Protein AF-A0A9E6AHQ9-F1 (afdb_monomer_lite)

Secondary structure (DSSP, 8-state):
--PPP------PPP------SHHHHHHHHHHHHHH--TT--------TTSSHHHHHHHHHHHHHHHTT--------SS-S---EE-SSSEE-

Structure (mmCIF, N/CA/C/O backbone):
data_AF-A0A9E6AHQ9-F1
#
_entry.id   AF-A0A9E6AHQ9-F1
#
loop_
_atom_site.group_PDB
_atom_site.id
_atom_site.type_symbol
_atom_site.label_atom_id
_atom_site.label_alt_id
_atom_site.label_comp_id
_atom_site.label_asym_id
_atom_site.label_entity_id
_atom_site.label_seq_id
_atom_site.pdbx_PDB_ins_code
_atom_site.Cartn_x
_atom_site.Cartn_y
_atom_site.Cartn_z
_atom_site.occupancy
_atom_site.B_iso_or_equiv
_atom_site.auth_seq_id
_atom_site.auth_comp_id
_atom_site.auth_asym_id
_atom_site.auth_atom_id
_atom_site.pdbx_PDB_model_num
ATOM 1 N N . MET A 1 1 ? -36.454 -17.939 -2.581 1.00 43.81 1 MET A N 1
ATOM 2 C CA . MET A 1 1 ? -36.821 -16.771 -3.406 1.00 43.81 1 MET A CA 1
ATOM 3 C C . MET A 1 1 ? -36.296 -15.573 -2.638 1.00 43.81 1 MET A C 1
ATOM 5 O O . MET A 1 1 ? -36.895 -15.225 -1.634 1.00 43.81 1 MET A O 1
ATOM 9 N N . SER A 1 2 ? -35.109 -15.084 -2.990 1.00 48.00 2 SER A N 1
ATOM 10 C CA . SER A 1 2 ? -34.429 -14.001 -2.267 1.00 48.00 2 SER A CA 1
ATOM 11 C C . SER A 1 2 ? -34.326 -12.808 -3.210 1.00 48.00 2 SER A C 1
ATOM 13 O O . SER A 1 2 ? -33.990 -12.994 -4.379 1.00 48.00 2 SER A O 1
ATOM 15 N N . GLU A 1 3 ? -34.720 -11.636 -2.720 1.00 52.03 3 GLU A N 1
ATOM 16 C CA . GLU A 1 3 ? -34.869 -10.388 -3.475 1.00 52.03 3 GLU A CA 1
ATOM 17 C C . GLU A 1 3 ? -33.586 -9.968 -4.215 1.00 52.03 3 GLU A C 1
ATOM 19 O O . GLU A 1 3 ? -32.481 -10.203 -3.717 1.00 52.03 3 GLU A O 1
ATOM 24 N N . PRO A 1 4 ? -33.703 -9.313 -5.386 1.00 55.56 4 PRO A N 1
ATOM 25 C CA . PRO A 1 4 ? -32.560 -8.694 -6.040 1.00 55.56 4 PRO A CA 1
ATOM 26 C C . PRO A 1 4 ? -32.092 -7.496 -5.203 1.00 55.56 4 PRO A C 1
ATOM 28 O O . PRO A 1 4 ? -32.825 -6.522 -5.036 1.00 55.56 4 PRO A O 1
ATOM 31 N N . GLN A 1 5 ? -30.870 -7.564 -4.671 1.00 52.97 5 GLN A N 1
ATOM 32 C CA . GLN A 1 5 ? -30.224 -6.410 -4.049 1.00 52.97 5 GLN A CA 1
ATOM 33 C C . GLN A 1 5 ? -30.029 -5.314 -5.104 1.00 52.97 5 GLN A C 1
ATOM 35 O O . GLN A 1 5 ? -29.306 -5.487 -6.084 1.00 52.97 5 GLN A O 1
ATOM 40 N N . THR A 1 6 ? -30.692 -4.179 -4.902 1.00 49.34 6 THR A N 1
ATOM 41 C CA . THR A 1 6 ? -30.488 -2.959 -5.681 1.00 49.34 6 THR A CA 1
ATOM 42 C C . THR A 1 6 ? -29.093 -2.409 -5.380 1.00 49.34 6 THR A C 1
ATOM 44 O O . THR A 1 6 ? -28.867 -1.854 -4.306 1.00 49.34 6 THR A O 1
ATOM 47 N N . TYR A 1 7 ? -28.150 -2.556 -6.313 1.00 58.72 7 TYR A N 1
ATOM 48 C CA . TYR A 1 7 ? -26.861 -1.866 -6.229 1.00 58.72 7 TYR A CA 1
ATOM 49 C C . TYR A 1 7 ? -27.091 -0.359 -6.418 1.00 58.72 7 TYR A C 1
ATOM 51 O O . TYR A 1 7 ? -27.776 0.027 -7.370 1.00 58.72 7 TYR A O 1
ATOM 59 N N . PRO A 1 8 ? -26.562 0.510 -5.540 1.00 59.34 8 PRO A N 1
ATOM 60 C CA . PRO A 1 8 ? -26.682 1.948 -5.730 1.00 59.34 8 PRO A CA 1
ATOM 61 C C . PRO A 1 8 ? -26.028 2.340 -7.059 1.00 59.34 8 PRO A C 1
ATOM 63 O O . PRO A 1 8 ? -24.923 1.897 -7.370 1.00 59.34 8 PRO A O 1
ATOM 66 N N . SER A 1 9 ? -26.715 3.169 -7.846 1.00 57.78 9 SER A N 1
ATOM 67 C CA . SER A 1 9 ? -26.206 3.732 -9.097 1.00 57.78 9 SER A CA 1
ATOM 68 C C . SER A 1 9 ? -24.891 4.465 -8.819 1.00 57.78 9 SER A C 1
ATOM 70 O O . SER A 1 9 ? -24.883 5.549 -8.235 1.00 57.78 9 SER A O 1
ATOM 72 N N . THR A 1 10 ? -23.766 3.847 -9.178 1.00 62.75 10 THR A N 1
ATOM 73 C CA . THR A 1 10 ? -22.433 4.407 -8.956 1.00 62.75 10 THR A CA 1
ATOM 74 C C . THR A 1 10 ? -22.241 5.620 -9.863 1.00 62.75 10 THR A C 1
ATOM 76 O O . THR A 1 10 ? -22.082 5.479 -11.074 1.00 62.75 10 THR A O 1
ATOM 79 N N . ASN A 1 11 ? -22.233 6.822 -9.285 1.00 61.16 11 ASN A N 1
ATOM 80 C CA . ASN A 1 11 ? -21.667 7.991 -9.953 1.00 61.16 11 ASN A CA 1
ATOM 81 C C . ASN A 1 11 ? -20.157 7.764 -10.085 1.00 61.16 11 ASN A C 1
ATOM 83 O O . ASN A 1 11 ? -19.414 7.924 -9.119 1.00 61.16 11 ASN A O 1
ATOM 87 N N . ALA A 1 12 ? -19.710 7.343 -11.266 1.00 66.81 12 ALA A N 1
ATOM 88 C CA . ALA A 1 12 ? -18.294 7.177 -11.555 1.00 66.81 12 ALA A CA 1
ATOM 89 C C . ALA A 1 12 ? -17.683 8.537 -11.917 1.00 66.81 12 ALA A C 1
ATOM 91 O O . ALA A 1 12 ? -18.038 9.141 -12.929 1.00 66.81 12 ALA A O 1
ATOM 92 N N . LEU A 1 13 ? -16.749 9.016 -11.098 1.00 76.62 13 LEU A N 1
ATOM 93 C CA . LEU A 1 13 ? -15.850 10.102 -11.479 1.00 76.62 13 LEU A CA 1
ATOM 94 C C . LEU A 1 13 ? -14.648 9.489 -12.201 1.00 76.62 13 LEU A C 1
ATOM 96 O O . LEU A 1 13 ? -13.987 8.603 -11.661 1.00 76.62 13 LEU A O 1
ATOM 100 N N . LEU A 1 14 ? -14.367 9.947 -13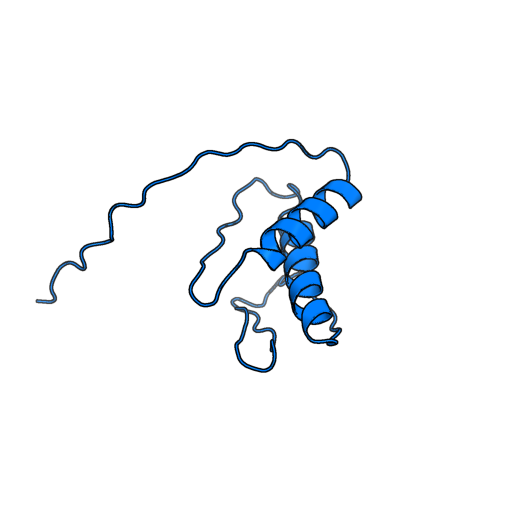.423 1.00 77.00 14 LEU A N 1
ATOM 101 C CA . LEU A 1 14 ? -13.182 9.528 -14.169 1.00 77.00 14 LEU A CA 1
ATOM 102 C C . LEU A 1 14 ? -12.045 10.521 -13.914 1.00 77.00 14 LEU A C 1
ATOM 104 O O . LEU A 1 14 ? -12.172 11.708 -14.206 1.00 77.00 14 LEU A O 1
ATOM 108 N N . CYS A 1 15 ? -10.925 10.022 -13.403 1.00 82.00 15 CYS A N 1
ATOM 109 C CA . CYS A 1 15 ? -9.678 10.764 -13.258 1.00 82.00 15 CYS A CA 1
ATOM 110 C C . CYS A 1 15 ? -8.542 9.913 -13.836 1.00 82.00 15 CYS A C 1
ATOM 112 O O . CYS A 1 15 ? -8.510 8.703 -13.619 1.00 82.00 15 CYS A O 1
ATOM 114 N N . SER A 1 16 ? -7.625 10.528 -14.583 1.00 89.62 16 SER A N 1
ATOM 115 C CA . SER A 1 16 ? -6.470 9.846 -15.172 1.00 89.62 16 SER A CA 1
ATOM 116 C C . SER A 1 16 ? -5.178 10.519 -14.736 1.00 89.62 16 SER A C 1
ATOM 118 O O . SER A 1 16 ? -5.043 11.736 -14.865 1.00 89.62 16 SER A O 1
ATOM 120 N N . ARG A 1 17 ? -4.211 9.720 -14.288 1.00 90.00 17 ARG A N 1
ATOM 121 C CA . ARG A 1 17 ? -2.850 10.157 -13.980 1.00 90.00 17 ARG A CA 1
ATOM 122 C C . ARG A 1 17 ? -1.867 9.172 -14.598 1.00 90.00 17 ARG A C 1
ATOM 124 O O . ARG A 1 17 ? -2.029 7.967 -14.429 1.00 90.00 17 ARG A O 1
ATOM 131 N N . LEU A 1 18 ? -0.885 9.694 -15.325 1.00 92.19 18 LEU A N 1
ATOM 132 C CA . LEU A 1 18 ? 0.261 8.916 -15.784 1.00 92.19 18 LEU A CA 1
ATOM 133 C C . LEU A 1 18 ? 1.332 8.957 -14.697 1.00 92.19 18 LEU A C 1
ATOM 135 O O . LEU A 1 18 ? 1.493 9.988 -14.047 1.00 92.19 18 LEU A O 1
ATOM 139 N N . VAL A 1 19 ? 1.999 7.825 -14.505 1.00 92.81 19 VAL A N 1
ATOM 140 C CA . VAL A 1 19 ? 3.151 7.678 -13.616 1.00 92.81 19 VAL A CA 1
ATOM 141 C C . VAL A 1 19 ? 4.267 7.007 -14.403 1.00 92.81 19 VAL A C 1
ATOM 143 O O . VAL A 1 19 ? 4.000 6.051 -15.138 1.00 92.81 19 VAL A O 1
ATOM 146 N N . ASP A 1 20 ? 5.485 7.523 -14.298 1.00 92.62 20 ASP A N 1
ATOM 147 C CA . ASP A 1 20 ? 6.643 7.031 -15.058 1.00 92.62 20 ASP A CA 1
ATOM 148 C C . ASP A 1 20 ? 7.762 6.444 -14.180 1.00 92.62 20 ASP A C 1
ATOM 150 O O . ASP A 1 20 ? 8.729 5.881 -14.699 1.00 92.62 20 ASP A O 1
ATOM 154 N N . SER A 1 21 ? 7.594 6.495 -12.857 1.00 93.38 21 SER A N 1
ATOM 155 C CA . SER A 1 21 ? 8.553 5.986 -11.880 1.00 93.38 21 SER A CA 1
ATOM 156 C C . SER A 1 21 ? 7.883 5.273 -10.701 1.00 93.38 21 SER A C 1
ATOM 158 O O . SER A 1 21 ? 6.679 5.395 -10.434 1.00 93.38 21 SER A O 1
ATOM 160 N N . GLU A 1 22 ? 8.687 4.498 -9.971 1.00 92.62 22 GLU A N 1
ATOM 161 C CA . GLU A 1 22 ? 8.265 3.868 -8.717 1.00 92.62 22 GLU A CA 1
ATOM 162 C C . GLU A 1 22 ? 7.917 4.919 -7.654 1.00 92.62 22 GLU A C 1
ATOM 164 O O . GLU A 1 22 ? 6.922 4.769 -6.949 1.00 92.62 22 GLU A O 1
ATOM 169 N N . G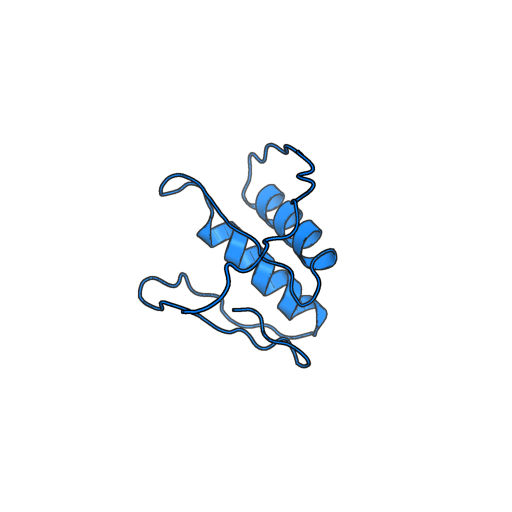LU A 1 23 ? 8.673 6.014 -7.593 1.00 94.69 23 GLU A N 1
ATOM 170 C CA . GLU A 1 23 ? 8.454 7.126 -6.660 1.00 94.69 23 GLU A CA 1
ATOM 171 C C . GLU A 1 23 ? 7.100 7.803 -6.907 1.00 94.69 23 GLU A C 1
ATOM 173 O O . GLU A 1 23 ? 6.307 7.955 -5.978 1.00 94.69 23 GLU A O 1
ATOM 178 N N . GLU A 1 24 ? 6.759 8.097 -8.166 1.00 95.12 24 GLU A N 1
ATOM 179 C CA . GLU A 1 24 ? 5.444 8.654 -8.511 1.00 95.12 24 GLU A CA 1
ATOM 180 C C . GLU A 1 24 ? 4.292 7.691 -8.196 1.00 95.12 24 GLU A C 1
ATOM 182 O O . GLU A 1 24 ? 3.184 8.112 -7.842 1.00 95.12 24 GLU A O 1
ATOM 187 N N . THR A 1 25 ? 4.546 6.385 -8.302 1.00 94.50 25 THR A N 1
ATOM 188 C CA . THR A 1 25 ? 3.575 5.350 -7.937 1.00 94.50 25 THR A CA 1
ATOM 189 C C . THR A 1 25 ? 3.349 5.315 -6.422 1.00 94.50 25 THR A C 1
ATOM 191 O O . THR A 1 25 ? 2.204 5.184 -5.981 1.00 94.50 25 THR A O 1
ATOM 194 N N . VAL A 1 26 ? 4.410 5.478 -5.622 1.00 94.94 26 VAL A N 1
ATOM 195 C CA . VAL A 1 26 ? 4.319 5.604 -4.158 1.00 94.94 26 VAL A CA 1
ATOM 196 C C . VAL A 1 26 ? 3.558 6.870 -3.773 1.00 94.94 26 VAL A C 1
ATOM 198 O O . VAL A 1 26 ? 2.639 6.799 -2.958 1.00 94.94 26 VAL A O 1
ATOM 201 N N . ASP A 1 27 ? 3.856 8.006 -4.402 1.00 94.94 27 ASP A N 1
ATOM 202 C CA . ASP A 1 27 ? 3.150 9.264 -4.148 1.00 94.94 27 ASP A CA 1
ATOM 203 C C . ASP A 1 27 ? 1.656 9.159 -4.469 1.00 94.94 27 ASP A C 1
ATOM 205 O O . ASP A 1 27 ? 0.806 9.681 -3.738 1.00 94.94 27 ASP A O 1
ATOM 209 N N . LEU A 1 28 ? 1.300 8.470 -5.556 1.00 94.44 28 LEU A N 1
ATOM 210 C CA . LEU A 1 28 ? -0.096 8.198 -5.881 1.00 94.44 28 LEU A CA 1
ATOM 211 C C . LEU A 1 28 ? -0.765 7.338 -4.800 1.00 94.44 28 LEU A C 1
ATOM 213 O O . LEU A 1 28 ? -1.883 7.649 -4.384 1.00 94.44 28 LEU A O 1
ATOM 217 N N . ALA A 1 29 ? -0.088 6.290 -4.332 1.00 94.50 29 ALA A N 1
ATOM 218 C CA . ALA A 1 29 ? -0.602 5.396 -3.300 1.00 94.50 29 ALA A CA 1
ATOM 219 C C . ALA A 1 29 ? -0.810 6.120 -1.960 1.00 94.50 29 ALA A C 1
ATOM 221 O O . ALA A 1 29 ? -1.870 5.978 -1.353 1.00 94.50 29 ALA A O 1
ATOM 222 N N . LEU A 1 30 ? 0.146 6.958 -1.548 1.00 93.88 30 LEU A N 1
ATOM 223 C CA . LEU A 1 30 ? 0.071 7.796 -0.349 1.00 93.88 30 LEU A CA 1
ATOM 224 C C . LEU A 1 30 ? -1.118 8.763 -0.413 1.00 93.88 30 LEU A C 1
ATOM 226 O O . LEU A 1 30 ? -1.878 8.911 0.546 1.00 93.88 30 LEU A O 1
ATOM 230 N N . ASN A 1 31 ? -1.293 9.429 -1.556 1.00 93.12 31 ASN A N 1
ATOM 231 C CA . ASN A 1 31 ? -2.402 10.356 -1.747 1.00 93.12 31 ASN A CA 1
ATOM 232 C C . ASN A 1 31 ? -3.750 9.633 -1.721 1.00 93.12 31 ASN A C 1
ATOM 234 O O . ASN A 1 31 ? -4.697 10.153 -1.134 1.00 93.12 31 ASN A O 1
ATOM 238 N N . LEU A 1 32 ? -3.848 8.441 -2.316 1.00 92.69 32 LEU A N 1
ATOM 239 C CA . LEU A 1 32 ? -5.070 7.645 -2.249 1.00 92.69 32 LEU A CA 1
ATOM 240 C C . LEU A 1 32 ? -5.349 7.184 -0.813 1.00 92.69 32 LEU A C 1
ATOM 242 O O . LEU A 1 32 ? -6.454 7.399 -0.327 1.00 92.69 32 LEU A O 1
ATOM 246 N N . ALA A 1 33 ? -4.346 6.641 -0.115 1.00 91.81 33 ALA A N 1
ATOM 247 C CA . ALA A 1 33 ? -4.452 6.157 1.262 1.00 91.81 33 ALA A CA 1
ATOM 248 C C . ALA A 1 33 ? -5.065 7.197 2.213 1.00 91.81 33 ALA A C 1
ATOM 250 O O . ALA A 1 33 ? -6.013 6.884 2.926 1.00 91.81 33 ALA A O 1
ATOM 251 N N . ARG A 1 34 ? -4.604 8.452 2.144 1.00 90.81 34 ARG A N 1
ATOM 252 C CA . ARG A 1 34 ? -5.112 9.569 2.966 1.00 90.81 34 ARG A CA 1
ATOM 253 C C . ARG A 1 34 ? -6.585 9.903 2.743 1.00 90.81 34 ARG A C 1
ATOM 255 O O . ARG A 1 34 ? -7.209 10.539 3.589 1.00 90.81 34 ARG A O 1
ATOM 262 N N . ASN A 1 35 ? -7.120 9.559 1.575 1.00 90.06 35 ASN A N 1
ATOM 263 C CA . ASN A 1 35 ? -8.500 9.854 1.202 1.00 90.06 35 ASN A CA 1
ATOM 264 C C . ASN A 1 35 ? -9.439 8.659 1.408 1.00 90.06 35 ASN A C 1
ATOM 266 O O . ASN A 1 35 ? -10.654 8.860 1.381 1.00 90.06 35 ASN A O 1
ATOM 270 N N . LEU A 1 36 ? -8.899 7.4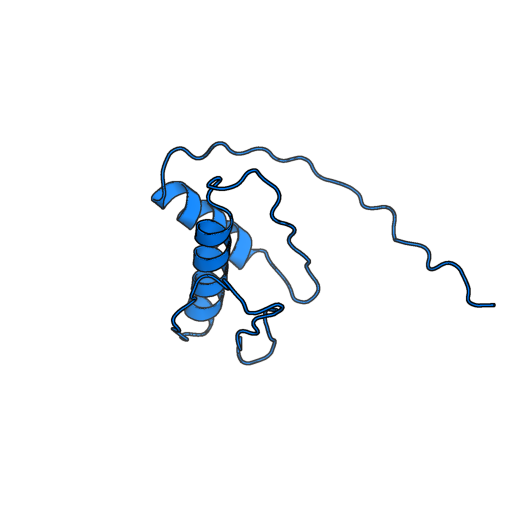53 1.619 1.00 89.69 36 LEU A N 1
ATOM 271 C CA . LEU A 1 36 ? -9.691 6.252 1.862 1.00 89.69 36 LEU A CA 1
ATOM 272 C C . LEU A 1 36 ? -10.347 6.281 3.240 1.00 89.69 36 LEU A C 1
ATOM 274 O O . LEU A 1 36 ? -9.779 6.742 4.232 1.00 89.69 36 LEU A O 1
ATOM 278 N N . ARG A 1 37 ? -11.559 5.744 3.295 1.00 88.38 37 ARG A N 1
ATOM 279 C CA . ARG A 1 37 ? -12.376 5.610 4.497 1.00 88.38 37 ARG A CA 1
ATOM 280 C C . ARG A 1 37 ? -12.809 4.161 4.671 1.00 88.38 37 ARG A C 1
ATOM 282 O O . ARG A 1 37 ? -12.830 3.379 3.722 1.00 88.38 37 ARG A O 1
ATOM 289 N N . ALA A 1 38 ? -13.189 3.808 5.896 1.00 86.81 38 ALA A N 1
ATOM 290 C CA . ALA A 1 38 ? -13.790 2.509 6.165 1.00 86.81 38 ALA A CA 1
ATOM 291 C C . ALA A 1 38 ? -15.023 2.296 5.265 1.00 86.81 38 ALA A C 1
ATOM 293 O O . ALA A 1 38 ? -15.897 3.162 5.178 1.00 86.81 38 ALA A O 1
ATOM 294 N N . GLY A 1 39 ? -15.073 1.144 4.593 1.00 87.56 39 GLY A N 1
ATOM 295 C CA . GLY A 1 39 ? -16.114 0.792 3.623 1.00 87.56 39 GLY A CA 1
ATOM 296 C C . GLY A 1 39 ? -15.772 1.090 2.158 1.00 87.56 39 GLY A C 1
ATOM 297 O O . GLY A 1 39 ? -16.496 0.618 1.280 1.00 87.56 39 GLY A O 1
ATOM 298 N N . ASP A 1 40 ? -14.682 1.808 1.872 1.00 89.50 40 ASP A N 1
ATOM 299 C CA . ASP A 1 40 ? -14.211 1.989 0.497 1.00 89.50 40 ASP A CA 1
ATOM 300 C C . ASP A 1 40 ? -13.636 0.681 -0.069 1.00 89.50 40 ASP A C 1
ATOM 302 O O . ASP A 1 40 ? -12.978 -0.090 0.629 1.00 89.50 40 ASP A O 1
ATOM 306 N N . VAL A 1 41 ? -13.853 0.447 -1.367 1.00 89.62 41 VAL A N 1
ATOM 307 C CA . VAL A 1 41 ? -13.327 -0.721 -2.090 1.00 89.62 41 VAL A CA 1
ATOM 308 C C . VAL A 1 41 ? -12.499 -0.247 -3.277 1.00 89.62 41 VAL A C 1
ATOM 310 O O . VAL A 1 41 ? -13.007 0.437 -4.168 1.00 89.62 41 VAL A O 1
ATOM 313 N N . VAL A 1 42 ? -11.224 -0.639 -3.313 1.00 90.56 42 VAL A N 1
ATOM 314 C CA . VAL A 1 42 ? -10.290 -0.285 -4.390 1.00 90.56 42 VAL A CA 1
ATOM 315 C C . VAL A 1 42 ? -10.004 -1.511 -5.250 1.00 90.56 42 VAL A C 1
ATOM 317 O O . VAL A 1 42 ? -9.382 -2.470 -4.803 1.00 90.56 42 VAL A O 1
ATOM 320 N N . LEU A 1 43 ? -10.419 -1.467 -6.517 1.00 91.25 43 LEU A N 1
ATOM 321 C CA . LEU A 1 43 ? -10.090 -2.495 -7.503 1.00 91.25 43 LEU A CA 1
ATOM 322 C C . LEU A 1 43 ? -8.854 -2.082 -8.312 1.00 91.25 43 LEU A C 1
ATOM 324 O O . LEU A 1 43 ? -8.885 -1.088 -9.036 1.00 91.25 43 LEU A O 1
ATOM 328 N N . LEU A 1 44 ? -7.792 -2.887 -8.258 1.00 91.69 44 LEU A N 1
ATOM 329 C CA . LEU A 1 44 ? -6.614 -2.720 -9.112 1.00 91.69 44 LEU A CA 1
ATOM 330 C C . LEU A 1 44 ? -6.714 -3.635 -10.334 1.00 91.69 44 LEU A C 1
ATOM 332 O O . LEU A 1 44 ? -6.620 -4.855 -10.217 1.00 91.69 44 LEU A O 1
ATOM 336 N N . ASN A 1 45 ? -6.853 -3.046 -11.522 1.00 90.81 45 ASN A N 1
ATOM 337 C CA . ASN A 1 45 ? -6.940 -3.782 -12.782 1.00 90.81 45 ASN A CA 1
ATOM 338 C C . ASN A 1 45 ? -5.783 -3.420 -13.723 1.00 90.81 45 ASN A C 1
ATOM 340 O O . ASN A 1 45 ? -5.415 -2.257 -13.855 1.00 90.81 45 ASN A O 1
ATOM 344 N N . GLY A 1 46 ? -5.209 -4.420 -14.390 1.00 90.25 46 GLY A N 1
ATOM 345 C CA . GLY A 1 46 ? -4.090 -4.234 -15.314 1.00 90.25 46 GLY A CA 1
ATOM 346 C C . GLY A 1 46 ? -3.342 -5.532 -15.615 1.00 90.25 46 GLY A C 1
ATOM 347 O O . GLY A 1 46 ? -3.452 -6.512 -14.875 1.00 90.25 46 GLY A O 1
ATOM 348 N N . ALA A 1 47 ? -2.545 -5.536 -16.684 1.00 91.50 47 ALA A N 1
ATOM 349 C CA . ALA A 1 47 ? -1.773 -6.700 -17.131 1.00 91.50 47 ALA A CA 1
ATOM 350 C C . ALA A 1 47 ? -0.718 -7.170 -16.106 1.00 91.50 47 ALA A C 1
ATOM 352 O O . ALA A 1 47 ?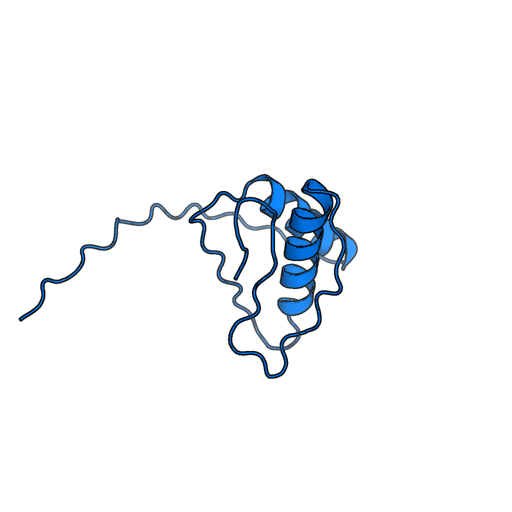 -0.357 -6.446 -15.176 1.00 91.50 47 ALA A O 1
ATOM 353 N N . LEU A 1 48 ? -0.201 -8.395 -16.250 1.00 88.50 48 LEU A N 1
ATOM 354 C CA . LEU A 1 48 ? 0.918 -8.868 -15.427 1.00 88.50 48 LEU A CA 1
ATOM 355 C C . LEU A 1 48 ? 2.121 -7.919 -15.572 1.00 88.50 48 LEU A C 1
ATOM 357 O O . LEU A 1 48 ? 2.416 -7.460 -16.669 1.00 88.50 48 LEU A O 1
ATOM 361 N N . GLY A 1 49 ? 2.786 -7.601 -14.459 1.00 86.69 49 GLY A N 1
ATOM 362 C CA . GLY A 1 49 ? 3.905 -6.652 -14.451 1.00 86.69 49 GLY A CA 1
ATOM 363 C C . GLY A 1 49 ? 3.503 -5.172 -14.467 1.00 86.69 49 GLY A C 1
ATOM 364 O O . GLY A 1 49 ? 4.376 -4.321 -14.395 1.00 86.69 49 GLY A O 1
ATOM 365 N N . SER A 1 50 ? 2.208 -4.831 -14.470 1.00 89.88 50 SER A N 1
ATOM 366 C CA . SER A 1 50 ? 1.742 -3.431 -14.476 1.00 89.88 50 SER A CA 1
ATOM 367 C C . SER A 1 50 ? 1.920 -2.669 -13.149 1.00 89.88 50 SER A C 1
ATOM 369 O O . SER A 1 50 ? 1.275 -1.647 -12.952 1.00 89.88 50 SER A O 1
ATOM 371 N N . GLY A 1 51 ? 2.675 -3.201 -12.184 1.00 90.44 51 GLY A N 1
ATOM 372 C CA . GLY A 1 51 ? 2.908 -2.538 -10.893 1.00 90.44 51 GLY A CA 1
ATOM 373 C C . GLY A 1 51 ? 1.787 -2.644 -9.845 1.00 90.44 51 GLY A C 1
ATOM 374 O O . GLY A 1 51 ? 1.940 -2.090 -8.764 1.00 90.44 51 GLY A O 1
ATOM 375 N N . LYS A 1 52 ? 0.694 -3.393 -10.079 1.00 93.19 52 LYS A N 1
ATOM 376 C CA . LYS A 1 52 ? -0.429 -3.531 -9.109 1.00 93.19 52 LYS A CA 1
ATOM 377 C C . LYS A 1 52 ? 0.022 -3.915 -7.695 1.00 93.19 52 LYS A C 1
ATOM 379 O O . LYS A 1 52 ? -0.378 -3.280 -6.731 1.00 93.19 52 LYS A O 1
ATOM 384 N N . THR A 1 53 ? 0.874 -4.934 -7.574 1.00 90.38 53 THR A N 1
ATOM 385 C CA . THR A 1 53 ? 1.391 -5.406 -6.279 1.00 90.38 53 THR A CA 1
ATOM 386 C C . THR A 1 53 ? 2.291 -4.372 -5.608 1.00 90.38 53 THR A C 1
ATOM 388 O O . THR A 1 53 ? 2.296 -4.249 -4.388 1.00 90.38 53 THR A O 1
ATOM 391 N N . PHE A 1 54 ? 3.065 -3.626 -6.398 1.00 92.25 54 PHE A N 1
ATOM 392 C CA . PHE A 1 54 ? 3.885 -2.533 -5.885 1.00 92.25 54 PHE A CA 1
ATOM 393 C C . PHE A 1 54 ? 2.997 -1.411 -5.330 1.00 92.25 54 PHE A C 1
ATOM 395 O O . PHE A 1 54 ? 3.175 -1.003 -4.187 1.00 92.25 54 PHE A O 1
ATOM 402 N N . PHE A 1 55 ? 1.976 -1.006 -6.089 1.00 94.06 55 PHE A N 1
ATOM 403 C CA . PHE A 1 55 ? 1.006 0.004 -5.675 1.00 94.06 55 PHE A CA 1
ATOM 404 C C . PHE A 1 55 ? 0.232 -0.394 -4.411 1.00 94.06 55 PHE A C 1
ATOM 406 O O . PHE A 1 55 ? 0.166 0.387 -3.465 1.00 94.06 55 PHE A O 1
ATOM 413 N N . ALA A 1 56 ? -0.316 -1.615 -4.367 1.00 92.69 56 ALA A N 1
ATOM 414 C CA . ALA A 1 56 ? -1.046 -2.120 -3.203 1.00 92.69 56 ALA A CA 1
ATOM 415 C C . ALA A 1 56 ? -0.181 -2.065 -1.938 1.00 92.69 56 ALA A C 1
ATOM 417 O O . ALA A 1 56 ? -0.612 -1.554 -0.909 1.00 92.69 56 ALA A O 1
ATOM 418 N N . ARG A 1 57 ? 1.077 -2.507 -2.038 1.00 91.69 57 ARG A N 1
ATOM 419 C CA . ARG A 1 57 ? 2.026 -2.460 -0.925 1.00 91.69 57 ARG A CA 1
ATOM 420 C C . ARG A 1 57 ? 2.311 -1.042 -0.449 1.00 91.69 57 ARG A C 1
ATOM 422 O O . ARG A 1 57 ? 2.252 -0.802 0.751 1.00 91.69 57 ARG A O 1
ATOM 429 N N . ALA A 1 58 ? 2.575 -0.114 -1.365 1.00 93.44 58 ALA A N 1
ATOM 430 C CA . ALA A 1 58 ? 2.799 1.284 -1.007 1.00 93.44 58 ALA A CA 1
ATOM 431 C C . ALA A 1 58 ? 1.573 1.897 -0.303 1.00 93.44 58 ALA A C 1
ATOM 433 O O . ALA A 1 58 ? 1.721 2.648 0.662 1.00 93.44 58 ALA A O 1
ATOM 434 N N . LEU A 1 59 ? 0.360 1.539 -0.738 1.00 93.94 59 LEU A N 1
ATOM 435 C CA . LEU A 1 59 ? -0.893 2.002 -0.137 1.00 93.94 59 LEU A CA 1
ATOM 436 C C . LEU A 1 59 ? -1.068 1.464 1.289 1.00 93.94 59 LEU A C 1
ATOM 438 O O . LEU A 1 59 ? -1.339 2.240 2.204 1.00 93.94 59 LEU A O 1
ATOM 442 N N . ILE A 1 60 ? -0.870 0.159 1.484 1.00 91.56 60 ILE A N 1
ATOM 443 C CA . ILE A 1 60 ? -0.987 -0.502 2.792 1.00 91.56 60 ILE A CA 1
ATOM 444 C C . ILE A 1 60 ? 0.039 0.077 3.769 1.00 91.56 60 ILE A C 1
ATOM 446 O O . ILE A 1 60 ? -0.325 0.529 4.852 1.00 91.56 60 ILE A O 1
ATOM 450 N N . GLN A 1 61 ? 1.304 0.173 3.350 1.00 91.75 61 GLN A N 1
ATOM 451 C CA . GLN A 1 61 ? 2.370 0.786 4.148 1.00 91.75 61 GLN A CA 1
ATOM 452 C C . GLN A 1 61 ? 2.060 2.239 4.516 1.00 91.75 61 GLN A C 1
ATOM 454 O O . GLN A 1 61 ? 2.336 2.653 5.638 1.00 91.75 61 GLN A O 1
ATOM 459 N N . SER A 1 62 ? 1.446 3.003 3.607 1.00 91.56 62 SER A N 1
ATOM 460 C CA . SER A 1 62 ? 1.026 4.379 3.894 1.00 91.56 62 SER A CA 1
ATOM 461 C C . SER A 1 62 ? -0.024 4.436 5.007 1.00 91.56 62 SER A C 1
ATOM 463 O O . SER A 1 62 ? 0.085 5.280 5.891 1.00 91.56 62 SER A O 1
ATOM 465 N N . ARG A 1 63 ? -1.007 3.523 5.010 1.00 90.44 63 ARG A N 1
ATOM 466 C CA . ARG A 1 63 ? -2.038 3.448 6.064 1.00 90.44 63 ARG A CA 1
ATOM 467 C C . ARG A 1 63 ? -1.474 2.995 7.406 1.00 90.44 63 ARG A C 1
ATOM 469 O O . ARG A 1 63 ? -1.837 3.555 8.434 1.00 90.44 63 ARG A O 1
ATOM 476 N N . LEU A 1 64 ? -0.560 2.030 7.399 1.00 89.25 64 LEU A N 1
ATOM 477 C CA . LEU A 1 64 ? 0.124 1.574 8.611 1.00 89.25 64 LEU A CA 1
ATOM 478 C C . LEU A 1 64 ? 0.990 2.682 9.217 1.00 89.25 64 LEU A C 1
ATOM 480 O O . LEU A 1 64 ? 0.962 2.913 10.424 1.00 89.25 64 LEU A O 1
ATOM 484 N N . PHE A 1 65 ? 1.703 3.432 8.375 1.00 88.19 65 PHE A N 1
ATOM 485 C CA . PHE A 1 65 ? 2.531 4.542 8.832 1.00 88.19 65 PHE A CA 1
ATOM 486 C C . PHE A 1 65 ? 1.708 5.636 9.534 1.00 88.19 65 PHE A C 1
ATOM 488 O O . PHE A 1 65 ? 2.174 6.210 10.517 1.00 88.19 65 PHE A O 1
ATOM 495 N N . GLU A 1 66 ? 0.472 5.898 9.089 1.00 85.56 66 GLU A N 1
ATOM 496 C CA . GLU A 1 66 ? -0.429 6.875 9.725 1.00 85.56 66 GLU A CA 1
ATOM 497 C C . GLU A 1 66 ? -0.776 6.528 11.180 1.00 85.56 66 GLU A C 1
ATOM 499 O O . GLU A 1 66 ? -1.003 7.434 11.982 1.00 85.56 66 GLU A O 1
ATOM 504 N N . ILE A 1 67 ? -0.769 5.242 11.539 1.00 85.88 67 ILE A N 1
ATOM 505 C CA . ILE A 1 67 ? -1.009 4.776 12.912 1.00 85.88 67 ILE A CA 1
ATOM 506 C C . ILE A 1 67 ? 0.288 4.480 13.681 1.00 85.88 67 ILE A C 1
ATOM 508 O O . ILE A 1 67 ? 0.247 3.962 14.795 1.00 85.88 67 ILE A O 1
ATOM 512 N N . GLY A 1 68 ? 1.451 4.802 13.103 1.00 83.69 68 GLY A N 1
ATOM 513 C CA . GLY A 1 68 ? 2.757 4.501 13.693 1.00 83.69 68 GLY A CA 1
ATOM 514 C C . GLY A 1 68 ? 3.121 3.013 13.678 1.00 83.69 68 GLY A C 1
ATOM 515 O O . GLY A 1 68 ? 4.014 2.604 14.420 1.00 83.69 68 GLY A O 1
ATOM 516 N N . ALA A 1 69 ? 2.448 2.212 12.851 1.00 81.50 69 ALA A N 1
ATOM 517 C CA . ALA A 1 69 ? 2.761 0.809 12.628 1.00 81.50 69 ALA A CA 1
ATOM 518 C C . ALA A 1 69 ? 3.674 0.644 11.405 1.00 81.50 69 ALA A C 1
ATOM 520 O O . ALA A 1 69 ? 3.656 1.439 10.462 1.00 81.50 69 ALA A O 1
ATOM 521 N N . TRP A 1 70 ? 4.484 -0.411 11.415 1.00 77.12 70 TRP A N 1
ATOM 522 C CA . TRP A 1 70 ? 5.281 -0.811 10.263 1.00 77.12 70 TRP A CA 1
ATOM 523 C C . TRP A 1 70 ? 5.373 -2.331 10.220 1.00 77.12 70 TRP A C 1
ATOM 525 O O . TRP A 1 70 ? 5.839 -2.957 11.172 1.00 77.12 70 TRP A O 1
ATOM 535 N N . GLU A 1 71 ? 4.931 -2.910 9.111 1.00 76.12 71 GLU A N 1
ATOM 536 C CA . GLU A 1 71 ? 4.994 -4.342 8.849 1.00 76.12 71 GLU A CA 1
ATOM 537 C C . GLU A 1 71 ? 5.392 -4.599 7.397 1.00 76.12 71 GLU A C 1
ATOM 539 O O . GLU A 1 71 ? 5.164 -3.781 6.496 1.00 76.12 71 GLU A O 1
ATOM 544 N N . ASP A 1 72 ? 6.017 -5.754 7.178 1.00 74.19 72 ASP A N 1
ATOM 545 C CA . ASP A 1 72 ? 6.320 -6.214 5.834 1.00 74.19 72 ASP A CA 1
ATOM 546 C C . ASP A 1 72 ? 5.022 -6.587 5.116 1.00 74.19 72 ASP A C 1
ATOM 548 O O . ASP A 1 72 ? 4.221 -7.391 5.592 1.00 74.19 72 ASP A O 1
ATOM 552 N N . VAL A 1 73 ? 4.847 -6.029 3.919 1.00 78.19 73 VAL A N 1
ATOM 553 C CA . VAL A 1 73 ? 3.701 -6.285 3.040 1.00 78.19 73 VAL A CA 1
ATOM 554 C C . VAL A 1 73 ? 4.188 -7.156 1.876 1.00 78.19 73 VAL A C 1
ATOM 556 O O . VAL A 1 73 ? 4.553 -6.636 0.816 1.00 78.19 73 VAL A O 1
ATOM 559 N N . PRO A 1 74 ? 4.310 -8.484 2.055 1.00 74.25 74 PRO A N 1
ATOM 560 C CA . PRO A 1 74 ? 4.792 -9.359 0.998 1.00 74.25 74 PRO A CA 1
ATOM 561 C C . PRO A 1 74 ? 3.788 -9.421 -0.155 1.00 74.25 74 PRO A C 1
ATOM 563 O O . PRO A 1 74 ? 2.592 -9.206 0.016 1.00 74.25 74 PRO A O 1
ATOM 566 N N . SER A 1 75 ? 4.266 -9.772 -1.351 1.00 63.88 75 SER A N 1
ATOM 567 C CA . SER A 1 75 ? 3.365 -10.114 -2.454 1.00 63.88 75 SER A CA 1
ATOM 568 C C . SER A 1 75 ? 2.548 -11.351 -2.065 1.00 63.88 75 SER A C 1
ATOM 570 O O . SER A 1 75 ? 3.164 -12.405 -1.847 1.00 63.88 75 SER A O 1
ATOM 572 N N . PRO A 1 76 ? 1.205 -11.285 -2.035 1.00 60.94 76 PRO A N 1
ATOM 573 C CA . PRO A 1 76 ? 0.371 -12.443 -1.752 1.00 60.94 76 PRO A CA 1
ATOM 574 C C . PRO A 1 76 ? 0.425 -13.375 -2.964 1.00 60.94 76 PRO A C 1
ATOM 576 O O . PRO A 1 76 ? -0.368 -13.292 -3.895 1.00 60.94 76 PRO A O 1
ATOM 579 N N . SER A 1 77 ? 1.440 -14.237 -3.000 1.00 60.00 77 SER A N 1
ATOM 580 C CA . SER A 1 77 ? 1.634 -15.172 -4.114 1.00 60.00 77 SER A CA 1
ATOM 581 C C . SE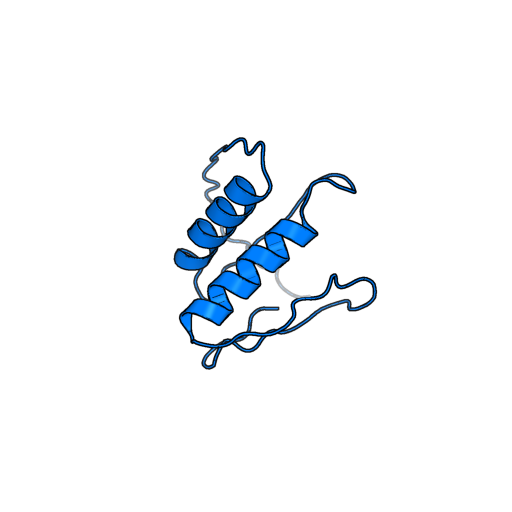R A 1 77 ? 0.731 -16.402 -3.972 1.00 60.00 77 SER A C 1
ATOM 583 O O . SER A 1 77 ? 0.429 -17.055 -4.965 1.00 60.00 77 SER A O 1
ATOM 585 N N . PHE A 1 78 ? 0.271 -16.690 -2.747 1.00 60.69 78 PHE A N 1
ATOM 586 C CA . PHE A 1 78 ? -0.614 -17.818 -2.424 1.00 60.69 78 PHE A CA 1
ATOM 587 C C . PHE A 1 78 ? -1.691 -17.493 -1.373 1.00 60.69 78 PHE A C 1
ATOM 589 O O . PHE A 1 78 ? -2.531 -18.343 -1.081 1.00 60.69 78 PHE A O 1
ATOM 596 N N . THR A 1 79 ? -1.693 -16.284 -0.806 1.00 59.31 79 THR A N 1
ATOM 597 C CA . THR A 1 79 ? -2.686 -15.862 0.190 1.00 59.31 79 THR A CA 1
ATOM 598 C C . THR A 1 79 ? -3.887 -15.260 -0.535 1.00 59.31 79 THR A C 1
ATOM 600 O O . THR A 1 79 ? -3.746 -14.249 -1.214 1.00 59.31 79 THR A O 1
ATOM 603 N N . LEU A 1 80 ? -5.059 -15.897 -0.432 1.00 67.75 80 LEU A N 1
ATOM 604 C CA . LEU A 1 80 ? -6.288 -15.426 -1.091 1.00 67.75 80 LEU A CA 1
ATOM 605 C C . LEU A 1 80 ? -6.750 -14.057 -0.566 1.00 67.75 80 LEU A C 1
ATOM 607 O O . LEU A 1 80 ? -7.229 -13.245 -1.349 1.00 67.75 80 LEU A O 1
ATOM 611 N N . VAL A 1 81 ? -6.600 -13.820 0.739 1.00 80.62 81 VAL A N 1
ATOM 612 C CA . VAL A 1 81 ? -6.910 -12.560 1.430 1.00 80.62 81 VAL A CA 1
ATOM 613 C C . VAL A 1 81 ? -5.863 -12.370 2.518 1.00 80.62 81 VAL A C 1
ATOM 615 O O . VAL A 1 81 ? -5.588 -13.317 3.257 1.00 80.62 81 VAL A O 1
ATOM 618 N N . GLN A 1 82 ? -5.270 -11.182 2.604 1.00 84.31 82 GLN A N 1
ATOM 619 C CA . GLN A 1 82 ? -4.311 -10.844 3.649 1.00 84.31 82 GLN A CA 1
ATOM 620 C C . GLN A 1 82 ? -4.805 -9.607 4.386 1.00 84.31 82 GLN A C 1
ATOM 622 O O . GLN A 1 82 ? -4.948 -8.548 3.791 1.00 84.31 82 GLN A O 1
ATOM 627 N N . GLU A 1 83 ? -5.060 -9.776 5.677 1.00 85.75 83 GLU A N 1
ATOM 628 C CA . GLU A 1 83 ? -5.537 -8.713 6.551 1.00 85.75 83 GLU A CA 1
ATOM 629 C C . GLU A 1 83 ? -4.357 -7.990 7.211 1.00 85.75 83 GLU A C 1
ATOM 631 O O . GLU A 1 83 ? -3.388 -8.631 7.628 1.00 85.75 83 GLU A O 1
ATOM 636 N N . TYR A 1 84 ? -4.465 -6.668 7.311 1.00 84.75 84 TYR A N 1
ATOM 637 C CA . TYR A 1 84 ? -3.516 -5.773 7.962 1.00 84.75 84 TYR A CA 1
ATOM 638 C C . TYR A 1 84 ? -4.258 -4.930 9.007 1.00 84.75 84 TYR A C 1
ATOM 640 O O . TYR A 1 84 ? -5.263 -4.281 8.694 1.00 84.75 84 TYR A O 1
ATOM 648 N N . ASP A 1 85 ? -3.777 -4.958 10.250 1.00 84.44 85 ASP A N 1
ATOM 649 C CA . ASP A 1 85 ? -4.423 -4.305 11.393 1.00 84.44 85 ASP A CA 1
ATOM 650 C C . ASP A 1 85 ? -4.108 -2.802 11.406 1.00 84.44 85 ASP A C 1
ATOM 652 O O . ASP A 1 85 ? -2.949 -2.389 11.476 1.00 84.44 85 ASP A O 1
ATOM 656 N N . LEU A 1 86 ? -5.153 -1.972 11.346 1.00 83.69 86 LEU A N 1
ATOM 657 C CA . LEU A 1 86 ? -5.059 -0.514 11.426 1.00 83.69 86 LEU A CA 1
ATOM 658 C C . LEU A 1 86 ? -5.485 0.028 12.806 1.00 83.69 86 LEU A C 1
ATOM 660 O O . LEU A 1 86 ? -5.806 1.210 12.951 1.00 83.69 86 LEU A O 1
ATOM 664 N N . GLY A 1 87 ? -5.493 -0.816 13.838 1.00 79.75 87 GLY A N 1
ATOM 665 C CA . GLY A 1 87 ? -5.777 -0.488 15.233 1.00 79.75 87 GLY A CA 1
ATOM 666 C C . GLY A 1 87 ? -7.269 -0.411 15.559 1.00 79.75 87 GLY A C 1
ATOM 667 O O . GLY A 1 87 ? -7.725 -1.050 16.506 1.00 79.75 87 GLY A O 1
ATOM 668 N N . THR A 1 88 ? -8.042 0.382 14.809 1.00 76.31 88 THR A N 1
ATOM 669 C CA . THR A 1 88 ? -9.511 0.476 14.969 1.00 76.31 88 THR A CA 1
ATOM 670 C C . THR A 1 88 ? -10.292 -0.245 13.878 1.00 76.31 88 THR A C 1
ATOM 672 O O . THR A 1 88 ? -11.448 -0.593 14.100 1.00 76.31 88 THR A O 1
ATOM 675 N N . ASP A 1 89 ? -9.662 -0.461 12.726 1.00 80.69 89 ASP A N 1
ATOM 676 C CA . ASP A 1 89 ? -10.213 -1.121 11.546 1.00 80.69 89 ASP A CA 1
ATOM 677 C C . ASP A 1 89 ? -9.171 -2.094 10.983 1.00 80.69 89 ASP A C 1
ATOM 679 O O . ASP A 1 89 ? -8.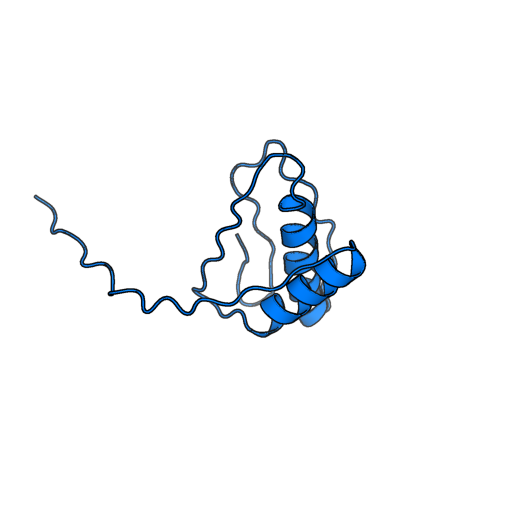009 -2.069 11.385 1.00 80.69 89 ASP A O 1
ATOM 683 N N . ALA A 1 90 ? -9.569 -2.900 10.004 1.00 78.69 90 ALA A N 1
ATOM 684 C CA . ALA A 1 90 ? -8.663 -3.766 9.265 1.00 78.69 90 ALA A CA 1
ATOM 685 C C . ALA A 1 90 ? -8.748 -3.488 7.763 1.00 78.69 90 ALA A C 1
ATOM 687 O O . ALA A 1 90 ? -9.824 -3.189 7.229 1.00 78.69 90 ALA A O 1
ATOM 688 N N . LEU A 1 91 ? -7.603 -3.574 7.089 1.00 76.94 91 LEU A N 1
ATOM 689 C CA . LEU A 1 91 ? -7.499 -3.540 5.634 1.00 76.94 91 LEU A CA 1
ATOM 690 C C . LEU A 1 91 ? -7.331 -4.974 5.126 1.00 76.94 91 LEU A C 1
ATOM 692 O O . LEU A 1 91 ? -6.445 -5.680 5.594 1.00 76.94 91 LEU A O 1
ATOM 696 N N . TRP A 1 92 ? -8.183 -5.381 4.183 1.00 79.06 92 TRP A N 1
ATOM 697 C CA . TRP A 1 92 ? -8.295 -6.749 3.656 1.00 79.06 92 TRP A CA 1
ATOM 698 C C . TRP A 1 92 ? -7.883 -6.833 2.185 1.00 79.06 92 TRP A C 1
ATOM 700 O O . TRP A 1 92 ? -8.086 -5.823 1.468 1.00 79.06 92 TRP A O 1
#

Radius of gyration: 15.4 Å; chains: 1; bounding box: 45×29×32 Å

Sequence (92 aa):
MSEPQTYPSTNALLCSRLVDSEEETVDLALNLARNLRAGDVVLLNGALGSGKTFFARALIQSRLFEIGAWEDVPSPSFTLVQEYDLGTDALW

Foldseek 3Di:
DDDDPDDPDDPDDDDDDDDDDLVVLLVVLLVVLVVDDPPDDDDDDDDPPPCSQSSVQSNLQSLCVVQVHHDDDDRPPPDPDDWDDSPVDIDD

pLDDT: mean 82.0, std 13.35, range [43.81, 95.12]